Protein AF-A0A4Q3VR06-F1 (afdb_monomer_lite)

pLDDT: mean 82.75, std 13.3, range [34.0, 95.06]

Sequence (92 aa):
ILCRSGYSTLMDLRACGKKALIVPTPGQKEQEYLAEKNNGRFGFISAVQSGEKLKVHLKEIENLPEPLAAKSNIGNFIEDWLTNFSQSLQVK

Foldseek 3Di:
DEEALDDVVVLVCQQVQHAYEHEYDVPPVVRVVSQVLCDVHQNYHYDYPDDDCPVVVVVVSVPDDRGDNCPDPPVVSVVCCCVRPVPPVPDD

Radius of gyration: 13.26 Å; chains: 1; bounding box: 36×18×34 Å

Secondary structure (DSSP, 8-state):
-EE---HHHHHHHHHTT--EEE-PPTT-HHHHHHHHHHTTSTTEEE--SSSSTHHHHHHHHHHSPPPPP--S-HHHHHHHHIIIIITTTT--

Structure (mmCIF, N/CA/C/O backbone):
data_AF-A0A4Q3VR06-F1
#
_entry.id   AF-A0A4Q3VR06-F1
#
loop_
_atom_site.group_PDB
_atom_site.id
_atom_site.type_symbol
_atom_site.label_atom_id
_atom_site.label_alt_id
_atom_site.label_comp_id
_atom_site.label_asym_id
_atom_site.label_entity_id
_atom_site.label_seq_id
_atom_site.pdbx_PDB_ins_code
_atom_site.Cartn_x
_atom_site.Cartn_y
_atom_site.Cartn_z
_atom_site.occupancy
_atom_site.B_iso_or_equiv
_atom_site.auth_seq_id
_atom_site.auth_comp_id
_atom_site.auth_asym_id
_atom_site.auth_atom_id
_atom_site.pdbx_PDB_model_num
ATOM 1 N N . ILE A 1 1 ? -8.082 -4.298 -6.189 1.00 90.75 1 ILE A N 1
ATOM 2 C CA . ILE A 1 1 ? -7.792 -5.289 -5.115 1.00 90.75 1 ILE A CA 1
ATOM 3 C C . ILE A 1 1 ? -7.998 -4.612 -3.759 1.00 90.75 1 ILE A C 1
ATOM 5 O O . ILE A 1 1 ? -7.794 -3.412 -3.690 1.00 90.75 1 ILE A O 1
ATOM 9 N N . LEU A 1 2 ? -8.441 -5.323 -2.717 1.00 91.81 2 LEU A N 1
ATOM 10 C CA . LEU A 1 2 ? -8.495 -4.818 -1.335 1.00 91.81 2 LEU A CA 1
ATOM 11 C C . LEU A 1 2 ? -7.517 -5.633 -0.486 1.00 91.81 2 LEU A C 1
ATOM 13 O O . LEU A 1 2 ? -7.622 -6.858 -0.467 1.00 91.81 2 LEU A O 1
ATOM 17 N N . CYS A 1 3 ? -6.568 -4.987 0.188 1.00 94.56 3 CYS A N 1
ATOM 18 C CA . CYS A 1 3 ? -5.545 -5.685 0.969 1.00 94.56 3 CYS A CA 1
ATOM 19 C C . CYS A 1 3 ? -4.954 -4.814 2.088 1.00 94.56 3 CYS A C 1
ATOM 21 O O . CYS A 1 3 ? -5.299 -3.644 2.242 1.00 94.56 3 CYS A O 1
ATOM 23 N N . ARG A 1 4 ? -4.045 -5.390 2.882 1.00 95.06 4 ARG A N 1
ATOM 24 C CA . ARG A 1 4 ? -3.218 -4.643 3.844 1.00 95.06 4 ARG A CA 1
ATOM 25 C C . ARG A 1 4 ? -2.025 -4.000 3.136 1.00 95.06 4 ARG A C 1
ATOM 27 O O . ARG A 1 4 ? -1.610 -4.462 2.075 1.00 95.06 4 ARG A O 1
ATOM 34 N N . SER A 1 5 ? -1.455 -2.961 3.735 1.00 94.00 5 SER A N 1
ATOM 35 C CA . SER A 1 5 ? -0.283 -2.233 3.229 1.00 94.00 5 SER A CA 1
ATOM 36 C C . SER A 1 5 ? 1.043 -2.900 3.629 1.00 94.00 5 SER A C 1
ATOM 38 O O . SER A 1 5 ? 1.902 -2.266 4.230 1.00 94.00 5 SER A O 1
ATOM 40 N N . GLY A 1 6 ? 1.214 -4.192 3.332 1.00 94.00 6 GLY A N 1
ATOM 41 C CA . GLY A 1 6 ? 2.481 -4.905 3.559 1.00 94.00 6 GLY A CA 1
ATOM 42 C C . GLY A 1 6 ? 3.446 -4.787 2.374 1.00 94.0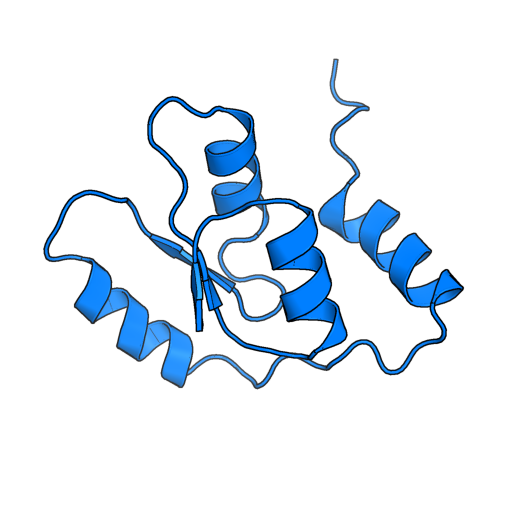0 6 GLY A C 1
ATOM 43 O O . GLY A 1 6 ? 2.994 -4.720 1.233 1.00 94.00 6 GLY A O 1
ATOM 44 N N . TYR A 1 7 ? 4.764 -4.817 2.619 1.00 91.50 7 TYR A N 1
ATOM 45 C CA . TYR A 1 7 ? 5.790 -4.683 1.569 1.00 91.50 7 TYR A CA 1
ATOM 46 C C . TYR A 1 7 ? 5.585 -5.636 0.390 1.00 91.50 7 TYR A C 1
ATOM 48 O O . TYR A 1 7 ? 5.415 -5.167 -0.731 1.00 91.50 7 TYR A O 1
ATOM 56 N N . SER A 1 8 ? 5.553 -6.951 0.632 1.00 91.94 8 SER A N 1
ATOM 57 C CA . SER A 1 8 ? 5.431 -7.945 -0.445 1.00 91.94 8 SER A CA 1
ATOM 58 C C . SER A 1 8 ? 4.144 -7.759 -1.243 1.00 91.94 8 SER A C 1
ATOM 60 O O . SER A 1 8 ? 4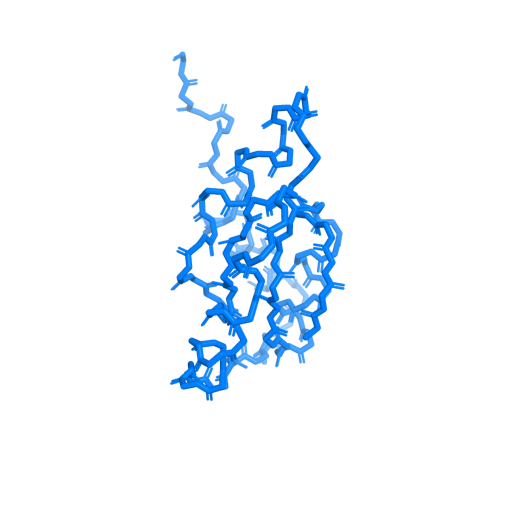.171 -7.767 -2.465 1.00 91.94 8 SER A O 1
ATOM 62 N N . THR A 1 9 ? 3.025 -7.481 -0.568 1.00 94.75 9 THR A N 1
ATOM 63 C CA . THR A 1 9 ? 1.752 -7.208 -1.243 1.00 94.75 9 THR A CA 1
ATOM 64 C C . THR A 1 9 ? 1.851 -5.989 -2.154 1.00 94.75 9 THR A C 1
ATOM 66 O O . THR A 1 9 ? 1.411 -6.037 -3.297 1.00 94.75 9 THR A O 1
ATOM 69 N N . LEU A 1 10 ? 2.443 -4.896 -1.676 1.00 93.00 10 LEU A N 1
ATOM 70 C CA . LEU A 1 10 ? 2.606 -3.683 -2.470 1.00 93.00 10 LEU A CA 1
ATOM 71 C C . LEU A 1 10 ? 3.593 -3.891 -3.639 1.00 93.00 10 LEU A C 1
ATOM 73 O O . LEU A 1 10 ? 3.362 -3.353 -4.724 1.00 93.00 10 LEU A O 1
ATOM 77 N N . MET A 1 11 ? 4.647 -4.698 -3.449 1.00 90.94 11 MET A N 1
ATOM 78 C CA . MET A 1 11 ? 5.580 -5.102 -4.512 1.00 90.94 11 MET A CA 1
ATOM 79 C C . MET A 1 11 ? 4.857 -5.888 -5.601 1.00 90.94 11 MET A C 1
ATOM 81 O O . MET A 1 11 ? 4.937 -5.514 -6.770 1.00 90.94 11 MET A O 1
ATOM 85 N N . ASP A 1 12 ? 4.107 -6.922 -5.218 1.00 91.50 12 ASP A N 1
ATOM 86 C CA . ASP A 1 12 ? 3.365 -7.776 -6.146 1.00 91.50 12 ASP A CA 1
ATOM 87 C C . ASP A 1 12 ? 2.343 -6.962 -6.939 1.00 91.50 12 ASP A C 1
ATOM 89 O O . ASP A 1 12 ? 2.262 -7.063 -8.161 1.00 91.50 12 ASP A O 1
ATOM 93 N N . LEU A 1 13 ? 1.594 -6.084 -6.265 1.00 92.25 13 LEU A N 1
ATOM 94 C CA . LEU A 1 13 ? 0.620 -5.210 -6.916 1.00 92.25 13 LEU A CA 1
ATOM 95 C C . LEU A 1 13 ? 1.270 -4.292 -7.954 1.00 92.25 13 LEU A C 1
ATOM 97 O O . LEU A 1 13 ? 0.715 -4.106 -9.038 1.00 92.25 13 LEU A O 1
ATOM 101 N N . ARG A 1 14 ? 2.451 -3.745 -7.651 1.00 88.25 14 ARG A N 1
ATOM 102 C CA . ARG A 1 14 ? 3.197 -2.885 -8.574 1.00 88.25 14 ARG A CA 1
ATOM 103 C C . ARG A 1 14 ? 3.763 -3.679 -9.750 1.00 88.25 14 ARG A C 1
ATOM 105 O O . ARG A 1 14 ? 3.612 -3.262 -10.898 1.00 88.25 14 ARG A O 1
ATOM 112 N N . ALA A 1 15 ? 4.367 -4.833 -9.479 1.00 87.44 15 ALA A N 1
ATOM 113 C CA . ALA A 1 15 ? 4.890 -5.727 -10.506 1.00 87.44 15 ALA A CA 1
ATOM 114 C C . ALA A 1 15 ? 3.775 -6.193 -11.457 1.00 87.44 15 ALA A C 1
ATOM 116 O O . ALA A 1 15 ? 3.948 -6.190 -12.674 1.00 87.44 15 ALA A O 1
ATOM 117 N N . CYS A 1 16 ? 2.593 -6.503 -10.919 1.00 88.69 16 CYS A N 1
ATOM 118 C CA . CYS A 1 16 ? 1.425 -6.921 -11.691 1.00 88.69 16 CYS A CA 1
ATOM 119 C C . CYS A 1 16 ? 0.601 -5.764 -12.287 1.00 88.69 16 CYS A C 1
ATOM 121 O O . CYS A 1 16 ? -0.384 -6.039 -12.979 1.00 88.69 16 CYS A O 1
ATOM 123 N N . GLY A 1 17 ? 0.944 -4.500 -12.008 1.00 88.88 17 GLY A N 1
ATOM 124 C CA . GLY A 1 17 ? 0.191 -3.327 -12.467 1.00 88.88 17 GLY A CA 1
ATOM 125 C C . GLY A 1 17 ? -1.271 -3.344 -12.018 1.00 88.88 17 GLY A C 1
ATOM 126 O O . GLY A 1 17 ? -2.176 -3.183 -12.832 1.00 88.88 17 GLY A O 1
ATOM 127 N N . LYS A 1 18 ? -1.532 -3.613 -10.734 1.00 90.81 18 LYS A N 1
ATOM 128 C CA . LYS A 1 18 ? -2.892 -3.712 -10.185 1.00 90.81 18 LYS A CA 1
ATOM 129 C C . LYS A 1 18 ? -3.223 -2.544 -9.270 1.00 90.81 18 LYS A C 1
ATOM 131 O O . LYS A 1 18 ? -2.482 -2.249 -8.340 1.00 90.81 18 LYS A O 1
ATOM 136 N N . LYS A 1 19 ? -4.407 -1.956 -9.466 1.00 92.88 19 LYS A N 1
ATOM 137 C CA . LYS A 1 19 ? -4.983 -0.981 -8.531 1.00 92.88 19 LYS A CA 1
ATOM 138 C C . LYS A 1 19 ? -5.358 -1.633 -7.205 1.00 92.88 19 LYS A C 1
ATOM 140 O O . LYS A 1 19 ? -5.922 -2.742 -7.184 1.00 92.88 19 LYS A O 1
ATOM 145 N N . ALA A 1 20 ? -5.141 -0.923 -6.102 1.00 93.19 20 ALA A N 1
ATOM 146 C CA . ALA A 1 20 ? -5.485 -1.436 -4.782 1.00 93.19 20 ALA A CA 1
ATOM 147 C C . ALA A 1 20 ? -6.017 -0.385 -3.805 1.00 93.19 20 ALA A C 1
ATOM 149 O O . ALA A 1 20 ? -5.508 0.728 -3.718 1.00 93.19 20 ALA A O 1
ATOM 150 N N . LEU A 1 21 ? -7.018 -0.798 -3.029 1.00 93.56 21 LEU A N 1
ATOM 151 C CA . LEU A 1 21 ? -7.397 -0.171 -1.774 1.00 93.56 21 LEU A CA 1
ATOM 152 C C . LEU A 1 21 ? -6.560 -0.829 -0.683 1.00 93.56 21 LEU A C 1
ATOM 154 O O . LEU A 1 21 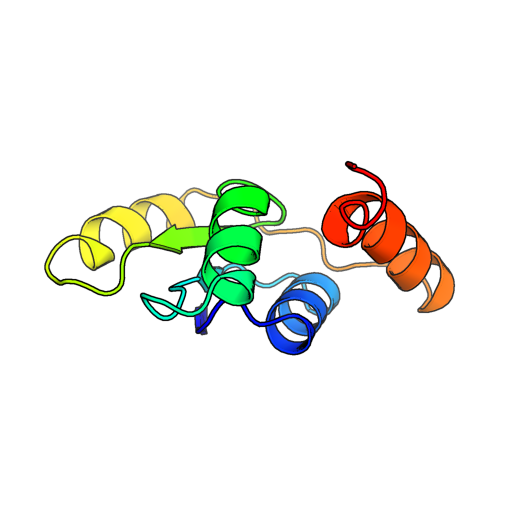? -6.686 -2.035 -0.453 1.00 93.56 21 LEU A O 1
ATOM 158 N N . ILE A 1 22 ? -5.693 -0.057 -0.043 1.00 94.25 22 ILE A N 1
ATOM 159 C CA . ILE A 1 22 ? -4.794 -0.543 0.997 1.00 94.25 22 ILE A CA 1
ATOM 160 C C . ILE A 1 22 ? -5.295 -0.061 2.353 1.00 94.25 22 ILE A C 1
ATOM 162 O O . ILE A 1 22 ? -5.564 1.118 2.553 1.00 94.25 22 ILE A O 1
ATOM 166 N N . VAL A 1 23 ? -5.470 -0.991 3.284 1.00 94.19 23 VAL A N 1
ATOM 167 C CA . VAL A 1 23 ? -6.017 -0.703 4.612 1.00 94.19 23 VAL A CA 1
ATOM 168 C C . VAL A 1 23 ? -4.979 -1.121 5.645 1.00 94.19 23 VAL A C 1
ATOM 170 O O . VAL A 1 23 ? -4.826 -2.326 5.864 1.00 94.19 23 VAL A O 1
ATOM 173 N N . PRO A 1 24 ? -4.249 -0.193 6.285 1.00 94.25 24 PRO A N 1
ATOM 174 C CA . PRO A 1 24 ? -3.264 -0.551 7.295 1.00 94.25 24 PRO A CA 1
ATOM 175 C C . PRO A 1 24 ? -3.933 -1.144 8.534 1.00 94.25 24 PRO A C 1
ATOM 177 O O . PRO A 1 24 ? -5.109 -0.896 8.814 1.00 94.25 24 PRO A O 1
ATOM 180 N N . THR A 1 25 ? -3.177 -1.936 9.291 1.00 94.12 25 THR A N 1
ATOM 181 C CA . THR A 1 25 ? -3.595 -2.373 10.628 1.00 94.12 25 THR A CA 1
ATOM 182 C C . THR A 1 25 ? -3.384 -1.243 11.632 1.00 94.12 25 THR A C 1
ATOM 184 O O . THR A 1 25 ? -2.234 -0.852 11.811 1.00 94.12 25 THR A O 1
ATOM 187 N N . PRO A 1 26 ? -4.435 -0.742 12.311 1.00 92.12 26 PRO A N 1
ATOM 188 C CA . PRO A 1 26 ? -4.281 0.244 13.369 1.00 92.12 26 PRO A CA 1
ATOM 189 C C . PRO A 1 26 ? -3.293 -0.241 14.429 1.00 92.12 26 PRO A C 1
ATOM 191 O O . PRO A 1 26 ? -3.394 -1.374 14.905 1.00 92.12 26 PRO A O 1
ATOM 194 N N . GLY A 1 27 ? -2.329 0.606 14.775 1.00 91.94 27 GLY A N 1
ATOM 195 C CA . GLY A 1 27 ? -1.266 0.292 15.728 1.00 91.94 27 GLY A CA 1
ATOM 196 C C . GLY A 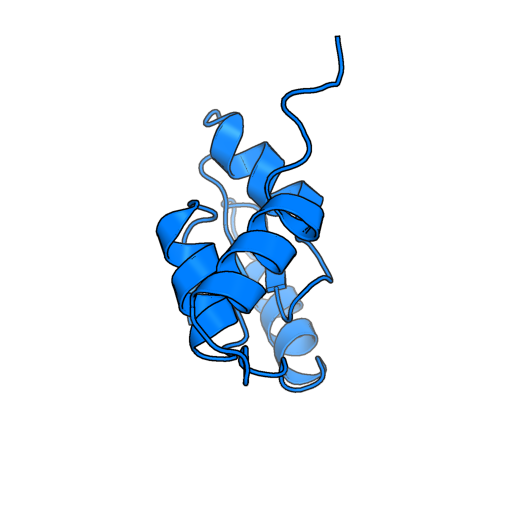1 27 ? -0.077 -0.476 15.139 1.00 91.94 27 GLY A C 1
ATOM 197 O O . GLY A 1 27 ? 0.917 -0.667 15.839 1.00 91.94 27 GLY A O 1
ATOM 198 N N . GLN A 1 28 ? -0.121 -0.883 13.864 1.00 94.94 28 GLN A N 1
ATOM 199 C CA . GLN A 1 28 ? 1.050 -1.391 13.142 1.00 94.94 28 GLN A CA 1
ATOM 200 C C . GLN A 1 28 ? 1.713 -0.247 12.379 1.00 94.94 28 GLN A C 1
ATOM 202 O O . GLN A 1 28 ? 1.400 -0.001 11.212 1.00 94.94 28 GLN A O 1
ATOM 207 N N . LYS A 1 29 ? 2.668 0.416 13.040 1.00 93.12 29 LYS A N 1
ATOM 208 C CA . LYS A 1 29 ? 3.347 1.621 12.531 1.00 93.12 29 LYS A CA 1
ATOM 209 C C . LYS A 1 29 ? 3.874 1.471 11.106 1.00 93.12 29 LYS A C 1
ATOM 211 O O . LYS A 1 29 ? 3.736 2.384 10.303 1.00 93.12 29 LYS A O 1
ATOM 216 N N . GLU A 1 30 ? 4.461 0.320 10.782 1.00 93.44 30 GLU A N 1
ATOM 217 C CA . GLU A 1 30 ? 4.988 0.048 9.443 1.00 93.44 30 GLU A CA 1
ATOM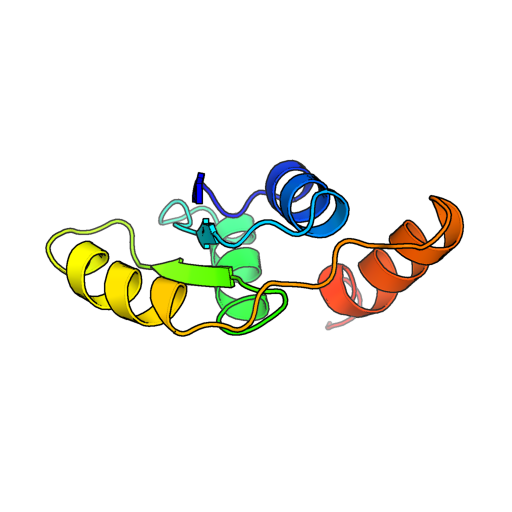 218 C C . GLU A 1 30 ? 3.881 0.047 8.383 1.00 93.44 30 GLU A C 1
ATOM 220 O O . GLU A 1 30 ? 4.012 0.696 7.349 1.00 93.44 30 GLU A O 1
ATOM 225 N N . GLN A 1 31 ? 2.760 -0.627 8.646 1.00 94.50 31 GLN A N 1
ATOM 226 C CA . GLN A 1 31 ? 1.644 -0.656 7.704 1.00 94.50 31 GLN A CA 1
ATOM 227 C C . GLN A 1 31 ? 1.011 0.726 7.550 1.00 94.50 31 GLN A C 1
ATOM 229 O O . GLN A 1 31 ? 0.688 1.115 6.429 1.00 94.50 31 GLN A O 1
ATOM 234 N N . GLU A 1 32 ? 0.834 1.464 8.645 1.00 94.06 32 GLU A N 1
ATOM 235 C CA . GLU A 1 32 ? 0.304 2.834 8.627 1.00 94.06 32 GLU A CA 1
ATOM 236 C C . GLU A 1 32 ? 1.198 3.754 7.789 1.00 94.06 32 GLU A C 1
ATOM 238 O O . GLU A 1 32 ? 0.712 4.401 6.861 1.00 94.06 32 GLU A O 1
ATOM 243 N N . TYR A 1 33 ? 2.509 3.705 8.030 1.00 92.00 33 TYR A N 1
ATOM 244 C CA . TYR A 1 33 ? 3.517 4.419 7.254 1.00 92.00 33 TYR A CA 1
ATOM 245 C C . TYR A 1 33 ? 3.450 4.075 5.757 1.00 92.00 33 TYR A C 1
ATOM 247 O O . TYR A 1 33 ? 3.398 4.963 4.903 1.00 92.00 33 TYR A O 1
ATOM 255 N N . LEU A 1 34 ? 3.418 2.782 5.421 1.00 92.88 34 LEU A N 1
ATOM 256 C CA . LEU A 1 34 ? 3.350 2.326 4.033 1.00 92.88 34 LEU A CA 1
ATOM 257 C C . LEU A 1 34 ? 2.051 2.755 3.351 1.00 92.88 34 LEU A C 1
ATOM 259 O O . LEU A 1 34 ? 2.071 3.090 2.166 1.00 92.88 34 LEU A O 1
ATOM 263 N N . ALA A 1 35 ? 0.933 2.754 4.075 1.00 93.00 35 ALA A N 1
ATOM 264 C CA . ALA A 1 35 ? -0.349 3.184 3.542 1.00 93.00 35 ALA A CA 1
ATOM 265 C C . ALA A 1 35 ? -0.365 4.692 3.262 1.00 93.00 35 ALA A C 1
ATOM 267 O O . ALA A 1 35 ? -0.778 5.106 2.182 1.00 93.00 35 ALA A O 1
ATOM 268 N N . GLU A 1 36 ? 0.133 5.506 4.193 1.00 92.12 36 GLU A N 1
ATOM 269 C CA . GLU A 1 36 ? 0.244 6.958 4.030 1.00 92.12 36 GLU A CA 1
ATOM 270 C C . GLU A 1 36 ? 1.173 7.325 2.866 1.00 92.12 36 GLU A C 1
ATOM 272 O O . GLU A 1 36 ? 0.784 8.060 1.958 1.00 92.12 36 GLU A O 1
ATOM 277 N N . LYS A 1 37 ? 2.380 6.749 2.833 1.00 90.44 37 LYS A N 1
ATOM 278 C CA . LYS A 1 37 ? 3.411 7.061 1.832 1.00 90.44 37 LYS A CA 1
ATOM 279 C C . LYS A 1 37 ? 2.991 6.745 0.397 1.00 90.44 37 LYS A C 1
ATOM 281 O O . LYS A 1 37 ? 3.510 7.354 -0.546 1.00 90.44 37 LYS A O 1
ATOM 286 N N . ASN A 1 38 ? 2.109 5.764 0.230 1.00 90.56 38 ASN A N 1
ATOM 287 C CA . ASN A 1 38 ? 1.677 5.266 -1.071 1.00 90.56 38 ASN A CA 1
ATOM 288 C C . ASN A 1 38 ? 0.257 5.682 -1.451 1.00 90.56 38 ASN A C 1
ATOM 290 O O . ASN A 1 38 ? -0.197 5.344 -2.542 1.00 90.56 38 ASN A O 1
ATOM 294 N N . ASN A 1 39 ? -0.431 6.439 -0.599 1.00 91.88 39 ASN A N 1
ATOM 295 C CA . ASN A 1 39 ? -1.751 6.951 -0.920 1.00 91.88 39 ASN A CA 1
ATOM 296 C C . ASN A 1 39 ? -1.694 7.878 -2.149 1.00 91.88 39 ASN A C 1
ATOM 298 O O . ASN A 1 39 ? -0.908 8.824 -2.186 1.00 91.88 39 ASN A O 1
ATOM 302 N N . GLY A 1 40 ? -2.502 7.590 -3.171 1.00 88.81 40 GLY A N 1
ATOM 303 C CA . GLY A 1 40 ? -2.531 8.329 -4.436 1.00 88.81 40 GLY A CA 1
ATOM 304 C C . GLY A 1 40 ? -1.353 8.041 -5.376 1.00 88.81 40 GLY A C 1
ATOM 305 O O . GLY A 1 40 ? -1.233 8.683 -6.418 1.00 88.81 40 GLY A O 1
ATOM 306 N N . ARG A 1 41 ? -0.476 7.084 -5.045 1.00 87.81 41 ARG A N 1
ATOM 307 C CA . ARG A 1 41 ? 0.694 6.711 -5.857 1.00 87.81 41 ARG A CA 1
ATOM 308 C C . ARG A 1 41 ? 0.548 5.284 -6.362 1.00 87.81 41 ARG A C 1
ATOM 310 O O . ARG A 1 41 ? -0.083 4.452 -5.725 1.00 87.81 41 ARG A O 1
ATOM 317 N N . PHE A 1 42 ? 1.144 4.994 -7.517 1.00 87.62 42 PHE A N 1
ATOM 318 C CA . PHE A 1 42 ? 1.237 3.633 -8.074 1.00 87.62 42 PHE A CA 1
ATOM 319 C C . PHE A 1 42 ? -0.108 2.896 -8.247 1.00 87.62 42 PHE A C 1
ATOM 321 O O . PHE A 1 42 ? -0.132 1.674 -8.339 1.00 87.62 42 PHE A O 1
ATOM 328 N N . GLY A 1 43 ? -1.226 3.627 -8.319 1.00 90.31 43 GLY A N 1
ATOM 329 C CA . GLY A 1 43 ? -2.567 3.040 -8.397 1.00 90.31 43 GLY A CA 1
ATOM 330 C C . GLY A 1 43 ? -3.143 2.597 -7.047 1.00 90.31 43 GLY A C 1
ATOM 331 O O . GLY A 1 43 ? -4.062 1.775 -7.022 1.00 90.31 43 GLY A O 1
ATOM 332 N N . PHE A 1 44 ? -2.608 3.103 -5.933 1.00 92.19 44 PHE A N 1
ATOM 333 C CA . PHE A 1 44 ? -3.047 2.762 -4.584 1.00 92.19 44 PHE A CA 1
ATOM 334 C C . PHE A 1 44 ? -3.809 3.908 -3.923 1.00 92.19 44 PHE A C 1
ATOM 336 O O . PHE A 1 44 ? -3.430 5.073 -4.034 1.00 92.19 44 PHE A O 1
ATOM 343 N N . ILE A 1 45 ? -4.863 3.559 -3.191 1.00 93.25 45 ILE A N 1
ATOM 344 C CA . ILE A 1 45 ? -5.578 4.464 -2.290 1.00 93.25 45 ILE A CA 1
ATOM 345 C C . ILE A 1 45 ? -5.564 3.846 -0.902 1.00 93.25 45 ILE A C 1
ATOM 347 O O . ILE A 1 45 ? -5.846 2.659 -0.752 1.00 93.25 45 ILE A O 1
ATOM 351 N N . SER A 1 46 ? -5.226 4.639 0.107 1.00 91.94 46 SER A N 1
ATOM 352 C CA . SER A 1 46 ? -5.261 4.227 1.506 1.00 91.94 46 SER A CA 1
ATOM 353 C C . SER A 1 46 ? -6.629 4.507 2.115 1.00 91.94 46 SER A C 1
ATOM 355 O O . SER A 1 46 ? -7.179 5.588 1.926 1.00 91.94 46 SER A O 1
ATOM 357 N N . ALA A 1 47 ? -7.163 3.553 2.875 1.00 90.12 47 ALA A N 1
ATOM 358 C CA . ALA A 1 47 ? -8.371 3.738 3.670 1.00 90.12 47 ALA A CA 1
ATOM 359 C C . ALA A 1 47 ? -8.154 3.291 5.116 1.00 90.12 47 ALA A C 1
ATOM 361 O O . ALA A 1 47 ? -7.424 2.345 5.397 1.00 90.12 47 ALA A O 1
ATOM 362 N N . VAL A 1 48 ? -8.845 3.944 6.047 1.00 85.25 48 VAL A N 1
ATOM 363 C CA . VAL A 1 48 ? -8.876 3.529 7.455 1.00 85.25 48 VAL A CA 1
ATOM 364 C C . VAL A 1 48 ? -9.693 2.247 7.645 1.00 85.25 48 VAL A C 1
ATOM 366 O O . VAL A 1 48 ? -10.677 2.012 6.948 1.00 85.25 48 VAL A O 1
ATOM 369 N N . GLN A 1 49 ? -9.292 1.417 8.616 1.00 82.06 49 GLN A N 1
ATOM 370 C CA . GLN A 1 49 ? -9.941 0.128 8.898 1.00 82.06 49 GLN A CA 1
ATOM 371 C C . GLN A 1 49 ? -11.362 0.264 9.482 1.00 82.06 49 GLN A C 1
ATOM 373 O O . GLN A 1 49 ? -12.146 -0.679 9.387 1.00 82.06 49 GLN A O 1
ATOM 378 N N . SER A 1 50 ? -11.717 1.401 10.090 1.00 74.31 50 SER A N 1
ATOM 379 C CA . SER A 1 50 ? -13.051 1.618 10.664 1.00 74.31 50 SER A CA 1
ATOM 380 C C . SER A 1 50 ? -14.078 2.065 9.608 1.00 74.31 50 SER A C 1
ATOM 382 O O . SER A 1 50 ? -13.753 2.783 8.667 1.00 74.31 50 SER A O 1
ATOM 384 N N . GLY A 1 51 ? -15.313 1.567 9.760 1.00 68.69 51 GLY A N 1
ATOM 385 C CA . GLY A 1 51 ? -16.337 1.397 8.718 1.00 68.69 51 GLY A CA 1
ATOM 386 C C . GLY A 1 51 ? -16.898 2.623 7.969 1.00 68.69 51 GLY A C 1
ATOM 387 O O . GLY A 1 51 ? -16.448 3.756 8.093 1.00 68.69 51 GLY A O 1
ATOM 388 N N . GLU A 1 52 ? -17.890 2.314 7.120 1.00 56.91 52 GLU A N 1
ATOM 389 C CA . GLU A 1 52 ? -18.639 3.131 6.133 1.00 56.91 52 GLU A CA 1
ATOM 390 C C . GLU A 1 52 ? -17.843 3.920 5.073 1.00 56.91 52 GLU A C 1
ATOM 392 O O . GLU A 1 52 ? -18.341 4.110 3.961 1.00 56.91 52 GLU A O 1
ATOM 397 N N . LYS A 1 53 ? -16.575 4.272 5.310 1.00 63.28 53 LYS A N 1
ATOM 398 C CA . LYS A 1 53 ? -15.762 5.047 4.351 1.00 63.28 53 LYS A CA 1
ATOM 399 C C . LYS A 1 53 ? -15.180 4.247 3.183 1.00 63.28 53 LYS A C 1
ATOM 401 O O . LYS A 1 53 ? -14.795 4.856 2.187 1.00 63.28 53 LYS A O 1
ATOM 406 N 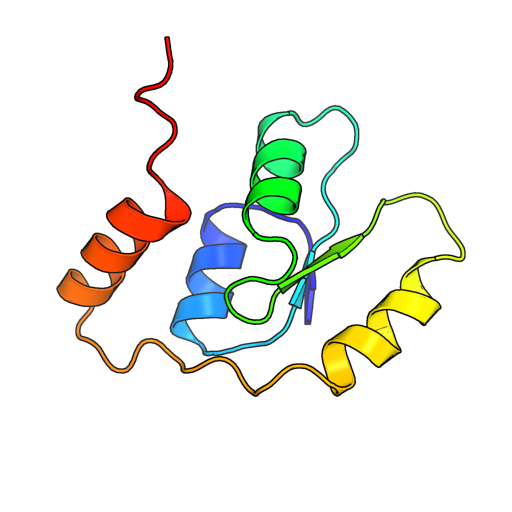N . LEU A 1 54 ? -15.191 2.911 3.227 1.00 68.06 54 LEU A N 1
ATOM 407 C CA . LEU A 1 54 ? -14.685 2.084 2.118 1.00 68.06 54 LEU A CA 1
ATOM 408 C C . LEU A 1 54 ? -15.414 2.357 0.792 1.00 68.06 54 LEU A C 1
ATOM 410 O O . LEU A 1 54 ? -14.774 2.393 -0.254 1.00 68.06 54 LEU A O 1
ATOM 414 N N . LYS A 1 55 ? -16.734 2.600 0.823 1.00 70.62 55 LYS A N 1
ATOM 415 C CA . LYS A 1 55 ? -17.531 2.823 -0.399 1.00 70.62 55 LYS A CA 1
ATOM 416 C C . LYS A 1 55 ? -17.134 4.094 -1.151 1.00 70.62 55 LYS A C 1
ATOM 418 O O . LYS A 1 55 ? -17.222 4.120 -2.374 1.00 70.62 55 LYS A O 1
ATOM 423 N N . VAL A 1 56 ? -16.683 5.125 -0.433 1.00 70.50 56 VAL A N 1
ATOM 424 C CA . VAL A 1 56 ? -16.198 6.378 -1.035 1.00 70.50 56 VAL A CA 1
ATOM 425 C C . VAL A 1 56 ? -14.926 6.114 -1.844 1.00 70.50 56 VAL A C 1
ATOM 427 O O . VAL A 1 56 ? -14.817 6.554 -2.984 1.00 70.50 56 VAL A O 1
ATOM 430 N N . HIS A 1 57 ? -14.032 5.286 -1.305 1.00 75.25 57 HIS A N 1
ATOM 431 C CA . HIS A 1 57 ? -12.722 5.019 -1.898 1.00 75.25 57 HIS A CA 1
ATOM 432 C C . HIS A 1 57 ? -12.810 4.054 -3.098 1.00 75.25 57 HIS A C 1
ATOM 434 O O . HIS A 1 57 ? -11.919 4.032 -3.943 1.00 75.25 57 HIS A O 1
ATOM 440 N N . LEU A 1 58 ? -13.901 3.283 -3.227 1.00 76.56 58 LEU A N 1
ATOM 441 C CA . LEU A 1 58 ? -14.138 2.437 -4.406 1.00 76.56 58 LEU A CA 1
ATOM 442 C C . LEU A 1 58 ? -14.305 3.273 -5.683 1.00 76.56 58 LEU A C 1
ATOM 444 O O . LEU A 1 58 ? -13.685 2.957 -6.695 1.00 76.56 58 LEU A O 1
ATOM 448 N N . LYS A 1 59 ? -15.066 4.376 -5.618 1.00 80.62 59 LYS A N 1
ATOM 449 C CA . LYS A 1 59 ? -15.229 5.296 -6.758 1.00 80.62 59 LYS A CA 1
ATOM 450 C C . LYS A 1 59 ? -13.923 5.992 -7.127 1.00 80.62 59 LYS A C 1
ATOM 452 O O . LYS A 1 59 ? -13.661 6.255 -8.295 1.00 80.62 59 LYS A O 1
ATOM 457 N N . GLU A 1 60 ? -13.102 6.315 -6.135 1.00 83.44 60 GLU A N 1
ATOM 458 C CA . GLU A 1 60 ? -11.804 6.946 -6.375 1.00 83.44 60 GLU A CA 1
ATOM 459 C C . GLU A 1 60 ? -10.863 5.990 -7.119 1.00 83.44 60 GLU A C 1
ATOM 461 O O . GLU A 1 60 ? -10.238 6.393 -8.096 1.00 83.44 60 GLU A O 1
ATOM 466 N N . ILE A 1 61 ? -10.835 4.706 -6.740 1.00 83.81 61 ILE A N 1
ATOM 467 C CA . ILE A 1 61 ? -10.038 3.678 -7.428 1.00 83.81 61 ILE A CA 1
ATOM 468 C C . ILE A 1 61 ? -10.486 3.455 -8.872 1.00 83.81 61 ILE A C 1
ATOM 470 O O . ILE A 1 61 ? -9.637 3.273 -9.746 1.00 83.81 61 ILE A O 1
ATOM 474 N N . GLU A 1 62 ? -11.793 3.453 -9.136 1.00 82.62 62 GLU A N 1
ATOM 475 C CA . GLU A 1 62 ? -12.322 3.309 -10.499 1.00 82.62 62 GLU A CA 1
ATOM 476 C C . GLU A 1 62 ? -11.793 4.411 -11.426 1.00 82.62 62 GLU A C 1
ATOM 478 O O . GLU A 1 62 ? -11.423 4.126 -12.565 1.00 82.62 62 GLU A O 1
ATOM 483 N N . ASN A 1 63 ? -11.667 5.636 -10.909 1.00 83.69 63 ASN A N 1
ATOM 484 C CA . ASN A 1 63 ? -11.205 6.800 -11.665 1.00 83.69 63 ASN A CA 1
ATOM 485 C C . ASN A 1 63 ? -9.679 6.925 -11.771 1.00 83.69 63 ASN A C 1
ATOM 487 O O . ASN A 1 63 ? -9.189 7.774 -12.518 1.00 83.69 63 ASN A O 1
ATOM 491 N N . LEU A 1 64 ? -8.906 6.111 -11.046 1.00 81.56 64 LEU A N 1
ATOM 492 C CA . LEU A 1 64 ? -7.454 6.126 -11.194 1.00 81.56 64 LEU A CA 1
ATOM 493 C C . LEU A 1 64 ? -7.049 5.635 -12.592 1.00 81.56 64 LEU A C 1
ATOM 495 O O . LEU A 1 64 ? -7.675 4.717 -13.132 1.00 81.56 64 LEU A O 1
ATOM 499 N N . PRO A 1 65 ? -5.964 6.165 -13.179 1.00 80.25 65 PRO A N 1
ATOM 500 C CA . PRO A 1 65 ? -5.375 5.544 -14.358 1.00 80.25 65 PRO A CA 1
ATOM 501 C C . PRO A 1 65 ? -4.934 4.111 -14.030 1.00 80.25 65 PRO A C 1
ATOM 503 O O . PRO A 1 65 ? -4.567 3.809 -12.890 1.00 80.25 65 PRO A O 1
ATOM 506 N N . GLU A 1 66 ? -4.973 3.213 -15.018 1.00 78.12 66 GLU A N 1
ATOM 507 C CA . GLU A 1 66 ? -4.385 1.881 -14.852 1.00 78.12 66 GLU A CA 1
ATOM 508 C C . GLU A 1 66 ? -2.888 2.021 -14.550 1.00 78.12 66 GLU A C 1
ATOM 510 O O . GLU A 1 66 ? -2.164 2.647 -15.334 1.00 78.12 66 GLU A O 1
ATOM 515 N N . PRO A 1 67 ? -2.407 1.493 -13.411 1.00 79.25 67 PRO A N 1
ATOM 516 C CA . PRO A 1 67 ? -1.004 1.582 -13.079 1.00 79.25 67 PRO A CA 1
ATOM 517 C C . PRO A 1 67 ? -0.204 0.782 -14.100 1.00 79.25 67 PRO A C 1
ATOM 519 O O . PRO A 1 67 ? -0.512 -0.369 -14.415 1.00 79.25 67 PRO A O 1
ATOM 522 N N . LEU A 1 68 ? 0.849 1.407 -14.621 1.00 73.62 68 LEU A N 1
ATOM 523 C CA . LEU A 1 68 ? 1.796 0.720 -15.479 1.00 73.62 68 LEU A CA 1
ATOM 524 C C . LEU A 1 68 ? 2.435 -0.402 -14.663 1.00 73.62 68 LEU A C 1
ATOM 526 O O . LEU A 1 68 ? 3.121 -0.142 -13.674 1.00 73.62 68 LEU A O 1
ATOM 530 N N . ALA A 1 69 ? 2.212 -1.645 -15.091 1.00 71.06 69 ALA A N 1
ATOM 531 C CA . ALA A 1 69 ? 3.019 -2.759 -14.622 1.00 71.06 69 ALA A CA 1
ATOM 532 C C . ALA A 1 69 ? 4.491 -2.417 -14.855 1.00 71.06 69 ALA A C 1
ATOM 534 O O . ALA A 1 69 ? 4.833 -1.778 -15.860 1.00 71.06 69 ALA A O 1
ATOM 535 N N . ALA A 1 70 ? 5.358 -2.856 -13.950 1.00 66.12 70 ALA A N 1
ATOM 536 C CA . ALA A 1 70 ? 6.788 -2.754 -14.163 1.00 66.12 70 ALA A CA 1
ATOM 537 C C . ALA A 1 70 ? 7.164 -3.564 -15.416 1.00 66.12 70 ALA A C 1
ATOM 539 O O . ALA A 1 70 ? 7.377 -4.769 -15.362 1.00 66.12 70 ALA A O 1
ATOM 540 N N . LYS A 1 71 ? 7.220 -2.905 -16.580 1.00 63.09 71 LYS A N 1
ATOM 541 C CA . LYS A 1 71 ? 7.679 -3.483 -17.857 1.00 63.09 71 LYS A CA 1
ATOM 542 C C . LYS A 1 71 ? 9.206 -3.535 -17.924 1.00 63.09 71 LYS A C 1
ATOM 544 O O . LYS A 1 71 ? 9.804 -3.366 -18.983 1.00 63.09 71 LYS A O 1
ATOM 549 N N . SER A 1 72 ? 9.838 -3.691 -16.776 1.00 64.56 72 SER A N 1
ATOM 550 C CA . SER A 1 72 ? 11.271 -3.620 -16.602 1.00 64.56 72 SER A CA 1
ATOM 551 C C . SER A 1 72 ? 11.767 -4.966 -16.082 1.00 64.56 72 SER A C 1
ATOM 553 O O . SER A 1 72 ? 11.013 -5.740 -15.494 1.00 64.56 72 SER A O 1
ATOM 555 N N . ASN A 1 73 ? 13.027 -5.299 -16.363 1.00 83.12 73 ASN A N 1
ATOM 556 C CA . ASN A 1 73 ? 13.632 -6.484 -15.763 1.00 83.12 73 ASN A CA 1
ATOM 557 C C . ASN A 1 73 ? 13.598 -6.365 -14.221 1.00 83.12 73 ASN A C 1
ATOM 559 O O . ASN A 1 73 ? 13.441 -5.272 -13.670 1.00 83.12 73 ASN A O 1
ATOM 563 N N . ILE A 1 74 ? 13.759 -7.491 -13.523 1.00 83.44 74 ILE A N 1
ATOM 564 C CA . ILE A 1 74 ? 13.676 -7.537 -12.055 1.00 83.44 74 ILE A CA 1
ATOM 565 C C . ILE A 1 74 ? 14.617 -6.524 -11.377 1.00 83.44 74 ILE A C 1
ATOM 567 O O . ILE A 1 74 ? 14.245 -5.931 -10.371 1.00 83.44 74 ILE A O 1
ATOM 571 N N . GLY A 1 75 ? 15.802 -6.279 -11.952 1.00 84.44 75 GLY A N 1
ATOM 572 C CA . GLY A 1 75 ? 16.785 -5.330 -11.425 1.00 84.44 75 GLY A CA 1
ATOM 573 C C . GLY A 1 75 ? 16.258 -3.899 -11.438 1.00 84.44 75 GLY A C 1
ATOM 574 O O . GLY A 1 75 ? 16.181 -3.262 -10.394 1.00 84.44 75 GLY A O 1
ATOM 575 N N . ASN A 1 76 ? 15.780 -3.439 -12.591 1.00 84.62 76 ASN A N 1
ATOM 576 C CA . ASN A 1 76 ? 15.190 -2.114 -12.747 1.00 84.62 76 ASN A CA 1
ATOM 577 C C . ASN A 1 76 ? 13.954 -1.932 -11.852 1.00 84.62 76 ASN A C 1
ATOM 579 O O . ASN A 1 76 ? 13.729 -0.844 -11.331 1.00 84.62 76 ASN A O 1
ATOM 583 N N . PHE A 1 77 ? 13.139 -2.979 -11.675 1.00 85.75 77 PHE A N 1
ATOM 584 C CA . PHE A 1 77 ? 12.015 -2.932 -10.740 1.00 85.75 77 PHE A CA 1
ATOM 585 C C . PHE A 1 77 ? 12.484 -2.771 -9.293 1.00 85.75 77 PHE A C 1
ATOM 587 O O . PHE A 1 77 ? 11.926 -1.953 -8.567 1.00 85.75 77 PHE A O 1
ATOM 594 N N . ILE A 1 78 ? 13.502 -3.527 -8.872 1.00 85.44 78 ILE A N 1
ATOM 595 C CA . ILE A 1 78 ? 14.065 -3.432 -7.522 1.00 85.44 78 ILE A CA 1
ATOM 596 C C . ILE A 1 78 ? 14.681 -2.050 -7.297 1.00 85.44 78 ILE A C 1
ATOM 598 O O . ILE A 1 78 ? 14.425 -1.448 -6.262 1.00 85.44 78 ILE A O 1
ATOM 602 N N . GLU A 1 79 ? 15.439 -1.508 -8.248 1.00 85.81 79 GLU A N 1
ATOM 603 C CA . GLU A 1 79 ? 16.013 -0.160 -8.140 1.00 85.81 79 GLU A CA 1
ATOM 604 C C . GLU A 1 79 ? 14.931 0.914 -8.009 1.00 85.81 79 GLU A C 1
ATOM 606 O O . GLU A 1 79 ? 14.980 1.759 -7.111 1.00 85.81 79 GLU A O 1
ATOM 611 N N . ASP A 1 80 ? 13.914 0.851 -8.863 1.00 83.75 80 ASP A N 1
ATOM 612 C CA . ASP A 1 80 ? 12.758 1.737 -8.820 1.00 83.75 80 ASP A CA 1
ATOM 613 C C . ASP A 1 80 ? 11.970 1.566 -7.508 1.00 83.75 80 ASP A C 1
ATOM 615 O O . ASP A 1 80 ? 11.516 2.540 -6.909 1.00 83.75 80 ASP A O 1
ATOM 619 N N . TRP A 1 81 ? 11.828 0.338 -7.009 1.00 83.75 81 TRP A N 1
ATOM 620 C CA . TRP A 1 81 ? 11.230 0.051 -5.706 1.00 83.75 81 TRP A CA 1
ATOM 621 C C . TRP A 1 81 ? 12.038 0.661 -4.563 1.00 83.75 81 TRP A C 1
ATOM 623 O O . TRP A 1 81 ? 11.495 1.377 -3.723 1.00 83.75 81 TRP A O 1
ATOM 633 N N . LEU A 1 82 ? 13.344 0.430 -4.530 1.00 84.06 82 LEU A N 1
ATOM 634 C CA . LEU A 1 82 ? 14.210 0.955 -3.484 1.00 84.06 82 LEU A CA 1
ATOM 635 C C . LEU A 1 82 ? 14.208 2.487 -3.487 1.00 84.06 82 LEU A C 1
ATOM 637 O O . LEU A 1 82 ? 14.086 3.097 -2.426 1.00 84.06 82 LEU A O 1
ATOM 641 N N . THR A 1 83 ? 14.237 3.097 -4.671 1.00 83.62 83 THR A N 1
ATOM 642 C CA . THR A 1 83 ? 14.250 4.554 -4.856 1.00 83.62 83 THR A CA 1
ATOM 643 C C . THR A 1 83 ? 12.918 5.201 -4.481 1.00 83.62 83 THR A C 1
ATOM 645 O O . THR A 1 83 ? 12.891 6.189 -3.752 1.00 83.62 83 THR A O 1
ATOM 648 N N . ASN A 1 84 ? 11.794 4.654 -4.950 1.00 78.19 84 ASN A N 1
ATOM 649 C CA . ASN A 1 84 ? 10.493 5.320 -4.838 1.00 78.19 84 ASN A CA 1
ATOM 650 C C . ASN A 1 84 ? 9.617 4.826 -3.677 1.00 78.19 84 ASN A C 1
ATOM 652 O O . ASN A 1 84 ? 8.645 5.511 -3.318 1.00 78.19 84 ASN A O 1
ATOM 656 N N . PHE A 1 85 ? 9.956 3.663 -3.113 1.00 75.00 85 PHE A N 1
ATOM 657 C CA . PHE A 1 85 ? 9.171 2.941 -2.112 1.00 75.00 85 PHE A CA 1
ATOM 658 C C . PHE A 1 85 ? 9.928 2.715 -0.794 1.00 75.00 85 PHE A C 1
ATOM 660 O O . PHE A 1 85 ? 9.333 2.876 0.267 1.00 75.00 85 PHE A O 1
ATOM 667 N N . SER A 1 86 ? 11.225 2.372 -0.845 1.00 66.00 86 SER A N 1
ATOM 668 C CA . SER A 1 86 ? 12.018 1.979 0.340 1.00 66.00 86 SER A CA 1
ATOM 669 C C . SER A 1 86 ? 12.862 3.094 0.970 1.00 66.00 86 SER A C 1
ATOM 671 O O . SER A 1 86 ? 13.415 2.884 2.054 1.00 66.00 86 SER A O 1
ATOM 673 N N . GLN A 1 87 ? 13.014 4.261 0.331 1.00 57.19 87 GLN A N 1
ATOM 674 C CA . GLN A 1 87 ? 13.785 5.372 0.904 1.00 57.19 87 GLN A CA 1
ATOM 675 C C . GLN A 1 87 ? 13.031 6.045 2.062 1.00 57.19 87 GLN A C 1
ATOM 677 O O . GLN A 1 87 ? 12.406 7.096 1.921 1.00 57.19 87 GLN A O 1
ATOM 682 N N . SER A 1 88 ? 13.116 5.418 3.234 1.00 51.94 88 SER A N 1
ATOM 683 C CA . SER A 1 88 ? 12.813 6.018 4.536 1.00 51.94 88 SER A CA 1
ATOM 684 C C . SER A 1 88 ? 13.648 5.484 5.698 1.00 51.94 88 SER A C 1
ATOM 686 O O . SER A 1 88 ? 13.443 5.903 6.829 1.00 51.94 88 SER A O 1
ATOM 688 N N . LEU A 1 89 ? 14.678 4.673 5.438 1.00 49.78 89 LEU A N 1
ATOM 689 C CA . LEU A 1 89 ? 15.694 4.345 6.450 1.00 49.78 89 LEU A CA 1
ATOM 690 C C . LEU A 1 89 ? 16.801 5.416 6.581 1.00 49.78 89 LEU A C 1
ATOM 692 O O . LEU A 1 89 ? 17.772 5.208 7.300 1.00 49.78 89 LEU A O 1
ATOM 696 N N . GLN A 1 90 ? 16.664 6.571 5.914 1.00 45.09 90 GLN A N 1
ATOM 697 C CA . GLN A 1 90 ? 17.585 7.715 6.029 1.00 45.09 90 GLN A CA 1
ATOM 698 C C . GLN A 1 90 ? 16.911 9.017 6.485 1.00 45.09 90 GLN A C 1
ATOM 700 O O . GLN A 1 90 ? 17.285 10.104 6.050 1.00 45.09 90 GLN A O 1
ATOM 705 N N . VAL A 1 91 ? 15.945 8.943 7.399 1.00 38.66 91 VAL A N 1
ATOM 706 C CA . VAL A 1 91 ? 15.573 10.120 8.194 1.00 38.66 91 VAL A CA 1
ATOM 707 C C . VAL A 1 91 ? 15.795 9.774 9.660 1.00 38.66 91 VAL A C 1
ATOM 709 O O . VAL A 1 91 ? 15.200 8.833 10.178 1.00 38.66 91 VAL A O 1
ATOM 712 N N . LYS A 1 92 ? 16.770 10.487 10.231 1.00 34.00 92 LYS A N 1
ATOM 713 C CA . LYS A 1 92 ? 17.215 10.460 11.627 1.00 34.00 92 LYS A CA 1
ATOM 714 C C . LYS A 1 92 ? 16.082 10.741 12.606 1.00 34.00 92 LYS A C 1
ATOM 716 O O . LYS A 1 92 ? 15.205 11.558 12.248 1.00 34.00 92 LYS A O 1
#